Protein AF-A0A1N7I7G0-F1 (afdb_monomer)

Radius of gyration: 23.89 Å; Cα contacts (8 Å, |Δi|>4): 340; chains: 1; bounding box: 42×34×74 Å

Solvent-accessible surface area (backbone atoms only — not comparable to full-atom values): 9254 Å² total; per-residue (Å²): 105,81,66,51,77,75,40,92,81,65,80,76,82,63,62,47,70,47,81,45,76,48,76,50,75,48,81,49,75,50,77,46,73,60,95,89,39,66,39,42,37,43,38,42,36,42,31,52,31,44,26,44,41,34,40,42,45,54,76,93,37,34,38,39,32,44,35,43,32,45,31,45,29,43,38,38,37,42,41,43,57,81,83,68,81,81,49,70,52,75,46,78,29,61,31,46,36,38,36,35,34,41,35,38,37,39,47,55,92,43,45,36,38,38,40,38,37,39,38,37,39,38,38,34,57,48,91,85,92,43,74,50,76,49,76,48,77,50,77,48,77,51,77,50,73,52,78,80,76,57,69,71,60,51,56,52,50,56,54,50,52,72,73,50,90,78,132

Nearest PDB structures (foldseek):
  3qq2-assembly2_B  TM=4.234E-01  e=9.953E-02  Bordetella pertussis
  4ql0-assembly1_A  TM=5.092E-01  e=1.787E-01  Bordetella pertussis Tohama I
  1nqh-assembly1_A  TM=3.177E-01  e=7.008E-01  Escherichia coli
  2gsk-assembly1_A  TM=3.379E-01  e=4.059E+00  Escherichia coli

Mean predicted aligned error: 12.15 Å

Sequence (167 aa):
MAKSIYTQGEWQSKSSGSWVPFLDYDLTVLRNKVDDKKVKETQYKIGGNIGYFYNWVLGKNVNMSPYLALGLGGKFSTYRDAQEDNSRVNAQYLTLRMEGGLHVGYNTDRFLFGGKMNFSAYTYNQTKNQAVENNNMYGLLYIGYRFAPPRVVKNTYDKIQKKIPVL

Foldseek 3Di:
DVVCVVPVPDDDQDKDKDKDKDKDKDWDWDWDQDPNWTKIKIKIKIKIKIKMWIWDDDPDFKIKIKMKMKIKIKIWMWIAGDDDDRDTDIDIKIKIKIKIKMKIWGDDPFKIWIKIKMKMWMWIDDPDDDIDIDIDIDMDIDIDTDDDDPPVVVVVVVVVCVVDVDD

InterPro domains:
  IPR025535 Protein of unknown function DUF4421 [PF14391] (3-147)

Structure (mmCIF, N/CA/C/O backbone):
data_AF-A0A1N7I7G0-F1
#
_entry.id   AF-A0A1N7I7G0-F1
#
loop_
_atom_site.group_PDB
_atom_site.id
_atom_site.type_symbol
_atom_site.label_atom_id
_atom_site.label_alt_id
_atom_site.label_comp_id
_atom_site.label_asym_id
_atom_site.label_entity_id
_atom_site.label_seq_id
_atom_site.pdbx_PDB_ins_code
_atom_site.Cartn_x
_atom_site.Cartn_y
_atom_site.Cartn_z
_atom_site.occupancy
_atom_site.B_iso_or_equiv
_atom_site.auth_seq_id
_atom_site.auth_comp_id
_atom_site.auth_asym_id
_atom_site.auth_atom_id
_atom_site.pdbx_PDB_model_num
ATOM 1 N N . MET A 1 1 ? 2.234 7.396 14.687 1.00 44.97 1 MET A N 1
ATOM 2 C CA . MET A 1 1 ? 2.397 6.331 13.673 1.00 44.97 1 MET A CA 1
ATOM 3 C C . MET A 1 1 ? 3.737 5.593 13.761 1.00 44.97 1 MET A C 1
ATOM 5 O O . MET A 1 1 ? 3.699 4.376 13.815 1.00 44.97 1 MET A O 1
ATOM 9 N N . ALA A 1 2 ? 4.896 6.264 13.879 1.00 37.19 2 ALA A N 1
ATOM 10 C CA . ALA A 1 2 ? 6.220 5.602 13.888 1.00 37.19 2 ALA A CA 1
ATOM 11 C C . ALA A 1 2 ? 6.412 4.469 14.929 1.00 37.19 2 ALA A C 1
ATOM 13 O O . ALA A 1 2 ? 7.085 3.488 14.635 1.00 37.19 2 ALA A O 1
ATOM 14 N N . LYS A 1 3 ? 5.771 4.541 16.110 1.00 35.38 3 LYS A N 1
ATOM 15 C CA . LYS A 1 3 ? 5.768 3.432 17.089 1.00 35.38 3 LYS A CA 1
ATOM 16 C C . LYS A 1 3 ? 4.890 2.238 16.676 1.00 35.38 3 LYS A C 1
ATOM 18 O O . LYS A 1 3 ? 5.294 1.107 16.884 1.00 35.38 3 LYS A O 1
ATOM 23 N N . SER A 1 4 ? 3.743 2.469 16.030 1.00 38.66 4 SER A N 1
ATOM 24 C CA . SER A 1 4 ? 2.822 1.404 15.583 1.00 38.66 4 SER A CA 1
ATOM 25 C C . SER A 1 4 ? 3.388 0.571 14.425 1.00 38.66 4 SER A C 1
ATOM 27 O O . SER A 1 4 ? 3.000 -0.580 14.260 1.00 38.66 4 SER A O 1
ATOM 29 N N . ILE A 1 5 ? 4.339 1.120 13.661 1.00 40.62 5 ILE A N 1
ATOM 30 C CA . ILE A 1 5 ? 5.064 0.373 12.622 1.00 40.62 5 ILE A CA 1
ATOM 31 C C . ILE A 1 5 ? 6.020 -0.659 13.260 1.00 40.62 5 ILE A C 1
ATOM 33 O O . ILE A 1 5 ? 6.252 -1.716 12.682 1.00 40.62 5 ILE A O 1
ATOM 37 N N . TYR A 1 6 ? 6.523 -0.391 14.472 1.00 32.34 6 TYR A N 1
ATOM 38 C CA . TYR A 1 6 ? 7.414 -1.295 15.211 1.00 32.34 6 TYR A CA 1
ATOM 39 C C . TYR A 1 6 ? 6.670 -2.313 16.087 1.00 32.34 6 TYR A C 1
ATOM 41 O O . TYR A 1 6 ? 7.137 -3.439 16.242 1.00 32.34 6 TYR A O 1
ATOM 49 N N . THR A 1 7 ? 5.506 -1.958 16.634 1.00 39.66 7 THR A N 1
ATOM 50 C CA . THR A 1 7 ? 4.667 -2.860 17.435 1.00 39.66 7 THR A CA 1
ATOM 51 C C . THR A 1 7 ? 3.338 -3.129 16.732 1.00 39.66 7 THR A C 1
ATOM 53 O O . THR A 1 7 ? 2.383 -2.368 16.849 1.00 39.66 7 THR A O 1
ATOM 56 N N . GLN A 1 8 ? 3.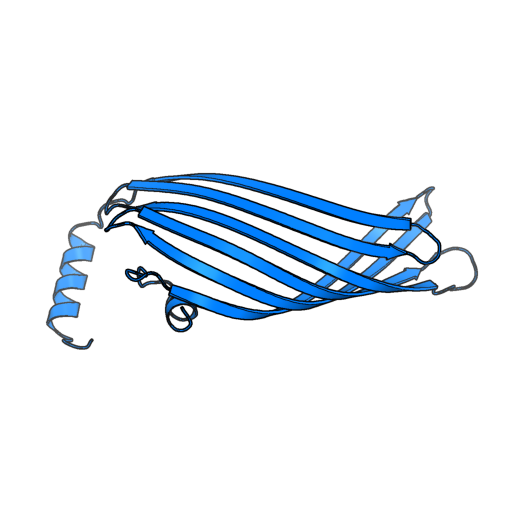242 -4.279 16.059 1.00 36.03 8 GLN A N 1
ATOM 57 C CA . GLN A 1 8 ? 2.027 -4.759 15.373 1.00 36.03 8 GLN A CA 1
ATOM 58 C C . GLN A 1 8 ? 0.852 -5.104 16.323 1.00 36.03 8 GLN A C 1
ATOM 60 O O . GLN A 1 8 ? -0.169 -5.623 15.879 1.00 36.03 8 GLN A O 1
ATOM 65 N N . GLY A 1 9 ? 0.993 -4.857 17.632 1.00 45.62 9 GLY A N 1
ATOM 66 C CA . GLY A 1 9 ? 0.052 -5.290 18.670 1.00 45.62 9 GLY A CA 1
ATOM 67 C C . GLY A 1 9 ? -0.840 -4.200 19.271 1.00 45.62 9 GLY A C 1
ATOM 68 O O . GLY A 1 9 ? -1.823 -4.541 19.921 1.00 45.62 9 GLY A O 1
ATOM 69 N N . GLU A 1 10 ? -0.544 -2.912 19.075 1.00 45.97 10 GLU A N 1
ATOM 70 C CA . GLU A 1 10 ? -1.302 -1.840 19.734 1.00 45.97 10 GLU A CA 1
ATOM 71 C C . GLU A 1 10 ? -2.306 -1.183 18.789 1.00 45.97 10 GLU A C 1
ATOM 73 O O . GLU A 1 10 ? -1.959 -0.636 17.741 1.00 45.97 10 GLU A O 1
ATOM 78 N N . TRP A 1 11 ? -3.581 -1.213 19.182 1.00 58.38 11 TRP A N 1
ATOM 79 C CA . TRP A 1 11 ? -4.626 -0.463 18.501 1.00 58.38 11 TRP A CA 1
ATOM 80 C C . TRP A 1 11 ? -4.354 1.031 18.612 1.00 58.38 11 TRP A C 1
ATOM 82 O O . TRP A 1 11 ? -4.298 1.604 19.700 1.00 58.38 11 TRP A O 1
ATOM 92 N N . GLN A 1 12 ? -4.231 1.683 17.461 1.00 58.72 12 GLN A N 1
ATOM 93 C CA . GLN A 1 12 ? -4.123 3.125 17.414 1.00 58.72 12 GLN A CA 1
ATOM 94 C C . GLN A 1 12 ? -5.475 3.740 17.812 1.00 58.72 12 GLN A C 1
ATOM 96 O O . GLN A 1 12 ? -6.431 3.666 17.050 1.00 58.72 12 GLN A O 1
ATOM 101 N N . SER A 1 13 ? -5.560 4.328 19.012 1.00 62.53 13 SER A N 1
ATOM 102 C CA . SER A 1 13 ? -6.793 4.956 19.531 1.00 62.53 13 SER A CA 1
ATOM 103 C C . SER A 1 13 ? -6.912 6.451 19.221 1.00 62.53 13 SER A C 1
ATOM 105 O O . SER A 1 13 ? -7.934 7.068 19.513 1.00 62.53 13 SER A O 1
ATOM 107 N N . LYS A 1 14 ? -5.868 7.049 18.633 1.00 71.75 14 LYS A N 1
ATOM 108 C CA . LYS A 1 14 ? -5.820 8.471 18.281 1.00 71.75 14 LYS A CA 1
ATOM 109 C C . LYS A 1 14 ? -5.624 8.661 16.789 1.00 71.75 14 LYS A C 1
ATOM 111 O O . LYS A 1 14 ? -4.740 8.041 16.191 1.00 71.75 14 LYS A O 1
ATOM 116 N N . SER A 1 15 ? -6.397 9.583 16.225 1.00 79.94 15 SER A N 1
ATOM 117 C CA . SER A 1 15 ? -6.207 10.008 14.847 1.00 79.94 15 SER A CA 1
ATOM 118 C C . SER A 1 15 ? -4.827 10.638 14.677 1.00 79.94 15 SER A C 1
ATOM 120 O O . SER A 1 15 ? -4.443 11.517 15.451 1.00 79.94 15 SER A O 1
ATOM 122 N N . SER A 1 16 ? -4.054 10.179 13.696 1.00 84.75 16 SER A N 1
ATOM 123 C CA . SER A 1 16 ? -2.747 10.767 13.398 1.00 84.75 16 SER A CA 1
ATOM 124 C C . SER A 1 16 ? -2.401 10.618 11.929 1.00 84.75 16 SER A C 1
ATOM 126 O O . SER A 1 16 ? -2.544 9.526 11.378 1.00 84.75 16 SER A O 1
ATOM 128 N N . GLY A 1 17 ? -1.848 11.681 11.353 1.00 86.94 17 GLY A N 1
ATOM 129 C CA . GLY A 1 17 ? -1.217 11.656 10.042 1.00 86.94 17 GLY A CA 1
ATOM 130 C C . GLY A 1 17 ? 0.297 11.525 10.126 1.00 86.94 17 GLY A C 1
ATOM 131 O O . GLY A 1 17 ? 0.909 11.903 11.129 1.00 86.94 17 GLY A O 1
ATOM 132 N N . SER A 1 18 ? 0.928 10.995 9.086 1.00 88.56 18 SER A N 1
ATOM 133 C CA . SER A 1 18 ? 2.385 10.998 8.948 1.00 88.56 18 SER A CA 1
ATOM 134 C C . SER A 1 18 ? 2.792 11.064 7.483 1.00 88.56 18 SER A C 1
ATOM 136 O O . SER A 1 18 ? 2.225 10.373 6.639 1.00 88.56 18 SER A O 1
ATOM 138 N N . TRP A 1 19 ? 3.801 11.889 7.208 1.00 91.94 19 TRP A N 1
ATOM 139 C CA . TRP A 1 19 ? 4.546 11.849 5.957 1.00 91.94 19 TRP A CA 1
ATOM 140 C C . TRP A 1 19 ? 5.598 10.753 6.059 1.00 91.94 19 TRP A C 1
ATOM 142 O O . TRP A 1 19 ? 6.392 10.738 7.000 1.00 91.94 19 TRP A O 1
ATOM 152 N N . VAL A 1 20 ? 5.577 9.827 5.112 1.00 92.88 20 VAL A N 1
ATOM 153 C CA . VAL A 1 20 ? 6.459 8.666 5.082 1.00 92.88 20 VAL A CA 1
ATOM 154 C C . VAL A 1 20 ? 7.196 8.675 3.745 1.00 92.88 20 VAL A C 1
ATOM 156 O O . VAL A 1 20 ? 6.564 8.447 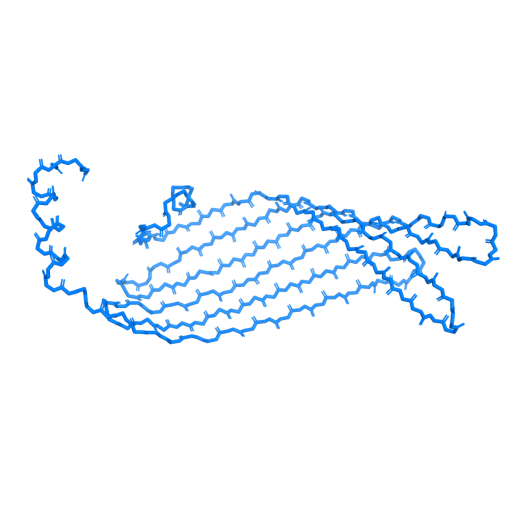2.711 1.00 92.88 20 VAL A O 1
ATOM 159 N N . PRO A 1 21 ? 8.507 8.966 3.730 1.00 93.00 21 PRO A N 1
ATOM 160 C CA . PRO A 1 21 ? 9.338 8.702 2.568 1.00 93.00 21 PRO A CA 1
ATOM 161 C C . PRO A 1 21 ? 9.653 7.203 2.492 1.00 93.00 21 PRO A C 1
ATOM 163 O O . PRO A 1 21 ? 9.925 6.567 3.512 1.00 93.00 21 PRO A O 1
ATOM 166 N N . PHE A 1 22 ? 9.634 6.633 1.292 1.00 91.19 22 PHE A N 1
ATOM 167 C CA . PHE A 1 22 ? 9.975 5.229 1.069 1.00 91.19 22 PHE A CA 1
ATOM 168 C C . PHE A 1 22 ? 10.611 5.015 -0.306 1.00 91.19 22 PHE A C 1
ATOM 170 O O . PHE A 1 22 ? 10.319 5.726 -1.267 1.00 91.19 22 PHE A O 1
ATOM 177 N N . LEU A 1 23 ? 11.499 4.025 -0.395 1.00 91.62 23 LEU A N 1
ATOM 178 C CA . LEU A 1 23 ? 12.140 3.612 -1.641 1.00 91.62 23 LEU A CA 1
ATOM 179 C C . LEU A 1 23 ? 11.523 2.302 -2.121 1.00 91.62 23 LEU A C 1
ATOM 181 O O . LEU A 1 23 ? 11.337 1.381 -1.326 1.00 91.62 23 LEU A O 1
ATOM 185 N N . ASP A 1 24 ? 11.247 2.214 -3.416 1.00 87.25 24 ASP A N 1
ATOM 186 C CA . ASP A 1 24 ? 10.820 0.980 -4.068 1.00 87.25 24 ASP A CA 1
ATOM 187 C C . ASP A 1 24 ? 11.880 0.501 -5.062 1.00 87.25 24 ASP A C 1
ATOM 189 O O . ASP A 1 24 ? 12.530 1.304 -5.739 1.00 87.25 24 ASP A O 1
ATOM 193 N N . TYR A 1 25 ? 12.046 -0.817 -5.150 1.00 88.50 25 TYR A N 1
ATOM 194 C CA . TYR A 1 25 ? 12.838 -1.462 -6.187 1.00 88.50 25 TYR A CA 1
ATOM 195 C C . TYR A 1 25 ? 12.096 -2.698 -6.696 1.00 88.50 25 TYR A C 1
ATOM 197 O O . TYR A 1 25 ? 11.495 -3.436 -5.916 1.00 88.50 25 TYR A O 1
ATOM 205 N N . ASP A 1 26 ? 12.138 -2.923 -8.005 1.00 87.81 26 ASP A N 1
ATOM 206 C CA . ASP A 1 26 ? 11.504 -4.070 -8.654 1.00 87.81 26 ASP A CA 1
ATOM 207 C C . ASP A 1 26 ? 12.440 -4.633 -9.724 1.00 87.81 26 ASP A C 1
ATOM 209 O O . ASP A 1 26 ? 12.953 -3.900 -10.575 1.00 87.81 26 ASP A O 1
ATOM 213 N N . LEU A 1 27 ? 12.66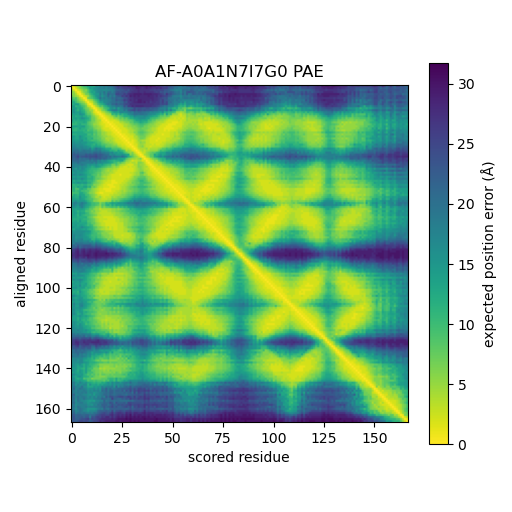8 -5.946 -9.669 1.00 88.94 27 LEU A N 1
ATOM 214 C CA . LEU A 1 27 ? 13.430 -6.686 -10.668 1.00 88.94 27 LEU A CA 1
ATOM 215 C C . LEU A 1 27 ? 12.502 -7.699 -11.330 1.00 88.94 27 LEU A C 1
ATOM 217 O O . LEU A 1 27 ? 12.188 -8.740 -10.755 1.00 88.94 27 LEU A O 1
ATOM 221 N N . THR A 1 28 ? 12.121 -7.417 -12.570 1.00 87.69 28 THR A N 1
ATOM 222 C CA . THR A 1 28 ? 11.279 -8.305 -13.369 1.00 87.69 28 THR A CA 1
ATOM 223 C C . THR A 1 28 ? 12.121 -8.953 -14.468 1.00 87.69 28 THR A C 1
ATOM 225 O O . THR A 1 28 ? 12.755 -8.269 -15.270 1.00 87.69 28 THR A O 1
ATOM 228 N N . VAL A 1 29 ? 12.122 -10.286 -14.534 1.00 86.44 29 VAL A N 1
ATOM 229 C CA . VAL A 1 29 ? 12.780 -11.045 -15.608 1.00 86.44 29 VAL A CA 1
ATOM 230 C C . VAL A 1 29 ? 11.713 -11.760 -16.422 1.00 86.44 29 VAL A C 1
ATOM 232 O O . VAL A 1 29 ? 11.123 -12.731 -15.950 1.00 86.44 29 VAL A O 1
ATOM 235 N N . LEU A 1 30 ? 11.498 -11.313 -17.656 1.00 83.94 30 LEU A N 1
ATOM 236 C CA . LEU A 1 30 ? 10.598 -11.970 -18.595 1.00 83.94 30 LEU A CA 1
ATOM 237 C C . LEU A 1 30 ? 11.395 -12.914 -19.493 1.00 83.94 30 LEU A C 1
ATOM 239 O O . LEU A 1 30 ? 12.444 -12.569 -20.043 1.00 83.94 30 LEU A O 1
ATOM 243 N N . ARG A 1 31 ? 10.891 -14.138 -19.635 1.00 82.94 31 ARG A N 1
ATOM 244 C CA . ARG A 1 31 ? 11.411 -15.133 -20.572 1.00 82.94 31 ARG A CA 1
ATOM 245 C C . ARG A 1 31 ? 10.253 -15.570 -21.440 1.00 82.94 31 ARG A C 1
ATOM 247 O O . ARG A 1 31 ? 9.289 -16.116 -20.912 1.00 82.94 31 ARG A O 1
ATOM 254 N N . ASN A 1 32 ? 10.351 -15.326 -22.738 1.00 77.88 32 ASN A N 1
ATOM 255 C CA . ASN A 1 32 ? 9.300 -15.685 -23.673 1.00 77.88 32 ASN A CA 1
ATOM 256 C C . ASN A 1 32 ? 9.859 -16.495 -24.845 1.00 77.88 32 ASN A C 1
ATOM 258 O O . ASN A 1 32 ? 11.060 -16.449 -25.134 1.00 77.88 32 ASN A O 1
ATOM 262 N N . LYS A 1 33 ? 8.980 -17.256 -25.494 1.00 76.31 33 LYS A N 1
ATOM 263 C CA . LYS A 1 33 ? 9.242 -17.881 -26.786 1.00 76.31 33 LYS A CA 1
ATOM 264 C C . LYS A 1 33 ? 8.287 -17.271 -27.800 1.00 76.31 33 LYS A C 1
ATOM 266 O O . LYS A 1 33 ? 7.088 -17.504 -27.709 1.00 76.31 33 LYS A O 1
ATOM 271 N N . VAL A 1 34 ? 8.817 -16.487 -28.729 1.00 73.62 34 VAL A N 1
ATOM 272 C CA . VAL A 1 34 ? 8.049 -15.928 -29.849 1.00 73.62 34 VAL A CA 1
ATOM 273 C C . VAL A 1 34 ? 8.636 -16.538 -31.113 1.00 73.62 34 VAL A C 1
ATOM 275 O O . VAL A 1 34 ? 9.848 -16.468 -31.298 1.00 73.62 34 VAL A O 1
ATOM 278 N N . ASP A 1 35 ? 7.813 -17.213 -31.915 1.00 73.00 35 ASP A N 1
ATOM 279 C CA . ASP A 1 35 ? 8.233 -17.908 -33.144 1.00 73.00 35 ASP A CA 1
ATOM 280 C C . ASP A 1 35 ? 9.448 -18.840 -32.954 1.00 73.00 35 ASP A C 1
ATOM 282 O O . ASP A 1 35 ? 10.417 -18.805 -33.707 1.00 73.00 35 ASP A O 1
ATOM 286 N N . ASP A 1 36 ? 9.414 -19.650 -31.888 1.00 69.44 36 ASP A N 1
ATOM 287 C CA . ASP A 1 36 ? 10.470 -20.592 -31.462 1.00 69.44 36 ASP A CA 1
ATOM 288 C C . ASP A 1 36 ? 11.815 -19.949 -31.047 1.00 69.44 36 ASP A C 1
ATOM 290 O O . ASP A 1 36 ? 12.781 -20.629 -30.682 1.00 69.44 36 ASP A O 1
ATOM 294 N N . LYS A 1 37 ? 11.864 -18.612 -30.983 1.00 67.62 37 LYS A N 1
ATOM 295 C CA . LYS A 1 37 ? 13.025 -17.839 -30.523 1.00 67.62 37 LYS A CA 1
ATOM 296 C C . LYS A 1 37 ? 12.921 -17.526 -29.037 1.00 67.62 37 LYS A C 1
ATOM 298 O O . LYS A 1 37 ? 11.905 -17.030 -28.551 1.00 67.62 37 LYS A O 1
ATOM 303 N N . LYS A 1 38 ? 13.995 -17.798 -28.289 1.00 72.81 38 LYS A N 1
ATOM 304 C CA . LYS A 1 38 ? 14.085 -17.468 -26.858 1.00 72.81 38 LYS A CA 1
ATOM 305 C C . LYS A 1 38 ? 14.407 -15.986 -26.688 1.00 72.81 38 LYS A C 1
ATOM 307 O O . LYS A 1 38 ? 15.551 -15.586 -26.877 1.00 72.81 38 LYS A O 1
ATOM 312 N N . VAL A 1 39 ? 13.427 -15.208 -26.244 1.00 75.25 39 VAL A N 1
ATOM 313 C CA . VAL A 1 39 ? 13.605 -13.797 -25.886 1.00 75.25 39 VAL A CA 1
ATOM 314 C C . VAL A 1 39 ? 13.734 -13.680 -24.369 1.00 75.25 39 VAL A C 1
ATOM 316 O O . VAL A 1 39 ? 12.931 -14.243 -23.615 1.00 75.25 39 VAL A O 1
ATOM 319 N N . LYS A 1 40 ? 14.757 -12.955 -23.905 1.00 79.44 40 LYS A N 1
ATOM 320 C CA . LYS A 1 40 ? 14.939 -12.625 -22.487 1.00 79.44 40 LYS A CA 1
ATOM 321 C C . LYS A 1 40 ? 14.976 -11.114 -22.309 1.00 79.44 40 LYS A C 1
ATOM 323 O O . LYS A 1 40 ? 15.866 -10.450 -22.836 1.00 79.44 40 LYS A O 1
ATOM 328 N N . GLU A 1 41 ? 14.061 -10.608 -21.495 1.00 80.44 41 GLU A N 1
ATOM 329 C CA . GLU A 1 41 ? 14.023 -9.210 -21.079 1.00 80.44 41 GLU A CA 1
ATOM 330 C C . GLU A 1 41 ? 14.262 -9.120 -19.570 1.00 80.44 41 GLU A C 1
ATOM 332 O O . GLU A 1 41 ? 13.643 -9.836 -18.778 1.00 80.44 41 GLU A O 1
ATOM 337 N N . THR A 1 42 ? 15.170 -8.236 -19.170 1.00 84.38 42 THR A N 1
ATOM 338 C CA . THR A 1 42 ? 15.378 -7.892 -17.762 1.00 84.38 42 THR A CA 1
ATOM 339 C C . THR A 1 42 ? 14.985 -6.437 -17.566 1.00 84.38 42 THR A C 1
ATOM 341 O O . THR A 1 42 ? 15.595 -5.551 -18.161 1.00 84.38 42 THR A O 1
ATOM 344 N N . GLN A 1 43 ? 14.003 -6.196 -16.705 1.00 85.62 43 GLN A N 1
ATOM 345 C CA . GLN A 1 43 ? 13.570 -4.866 -16.301 1.00 85.62 43 GLN A CA 1
ATOM 346 C C . GLN A 1 43 ? 13.976 -4.613 -14.848 1.00 85.62 43 GLN A C 1
ATOM 348 O O . GLN A 1 43 ? 13.693 -5.420 -13.964 1.00 85.62 43 GLN A O 1
ATOM 353 N N . TYR A 1 44 ? 14.604 -3.471 -14.607 1.00 86.56 44 TYR A N 1
ATOM 354 C CA . TYR A 1 44 ? 14.948 -2.961 -13.289 1.00 86.56 44 TYR A CA 1
ATOM 355 C C . TYR A 1 44 ? 14.250 -1.622 -13.074 1.00 86.56 44 TYR A C 1
ATOM 357 O O . TYR A 1 44 ? 14.364 -0.718 -13.905 1.00 86.56 44 TYR A O 1
ATOM 365 N N . LYS A 1 45 ? 13.516 -1.482 -11.975 1.00 88.12 45 LYS A N 1
ATOM 366 C CA . LYS A 1 45 ? 12.862 -0.231 -11.586 1.00 88.12 45 LYS A CA 1
ATOM 367 C C . LYS A 1 45 ? 13.350 0.169 -10.209 1.00 88.12 45 LYS A C 1
ATOM 369 O O . LYS A 1 45 ? 13.465 -0.674 -9.325 1.00 88.12 45 LYS A O 1
ATOM 374 N N . ILE A 1 46 ? 13.590 1.458 -10.033 1.00 90.62 46 ILE A N 1
ATOM 375 C CA . ILE A 1 46 ? 13.889 2.061 -8.737 1.00 90.62 46 ILE A CA 1
ATOM 376 C C . ILE A 1 46 ? 13.137 3.381 -8.629 1.00 90.62 46 ILE A C 1
ATOM 378 O O . ILE A 1 46 ? 13.038 4.119 -9.611 1.00 90.62 46 ILE A O 1
ATOM 382 N N . GLY A 1 47 ? 12.562 3.669 -7.470 1.00 90.75 47 GLY A N 1
ATOM 383 C CA . GLY A 1 47 ? 11.788 4.885 -7.247 1.00 90.75 47 GLY A CA 1
ATOM 384 C C . GLY A 1 47 ? 11.915 5.400 -5.826 1.00 90.75 47 GLY A C 1
ATOM 385 O O . GLY A 1 47 ? 11.983 4.627 -4.871 1.00 90.75 47 GLY A O 1
ATOM 386 N N . GLY A 1 48 ? 11.969 6.723 -5.706 1.00 94.25 48 GLY A N 1
ATOM 387 C CA . GLY A 1 48 ? 11.778 7.425 -4.450 1.00 94.25 48 GLY A CA 1
ATOM 388 C C . GLY A 1 48 ? 10.352 7.934 -4.367 1.00 94.25 48 GLY A C 1
ATOM 389 O O . GLY A 1 48 ? 9.856 8.566 -5.301 1.00 94.25 48 GLY A O 1
ATOM 390 N N . ASN A 1 49 ? 9.700 7.661 -3.245 1.00 93.75 49 ASN A N 1
ATOM 391 C CA . ASN A 1 49 ? 8.311 8.009 -3.021 1.00 93.75 49 ASN A CA 1
ATOM 392 C C . ASN A 1 49 ? 8.161 8.750 -1.703 1.00 93.75 49 ASN A C 1
ATOM 394 O O . ASN A 1 49 ? 8.921 8.551 -0.751 1.00 93.75 49 ASN A O 1
ATOM 398 N N . ILE A 1 50 ? 7.129 9.575 -1.643 1.00 95.19 50 ILE A N 1
ATOM 399 C CA . ILE A 1 50 ? 6.667 10.196 -0.416 1.00 95.19 50 ILE A CA 1
ATOM 400 C C . ILE A 1 50 ? 5.152 10.075 -0.360 1.00 95.19 50 ILE A C 1
ATOM 402 O O . ILE A 1 50 ? 4.451 10.378 -1.325 1.00 95.19 50 ILE A O 1
ATOM 406 N N . GLY A 1 51 ? 4.647 9.601 0.773 1.00 94.44 51 GLY A N 1
ATOM 407 C CA . GLY A 1 51 ? 3.218 9.454 0.995 1.00 94.44 51 GLY A CA 1
ATOM 408 C C . GLY A 1 51 ? 2.764 10.096 2.286 1.00 94.44 51 GLY A C 1
ATOM 409 O O . GLY A 1 51 ? 3.502 10.133 3.268 1.00 94.44 51 GLY A O 1
ATOM 410 N N . TYR A 1 52 ? 1.533 10.587 2.279 1.00 93.31 52 TYR A N 1
ATOM 411 C CA . TYR A 1 52 ? 0.825 10.994 3.475 1.00 93.31 52 TYR A CA 1
ATOM 412 C C . TYR A 1 52 ? -0.201 9.926 3.837 1.00 93.31 52 TYR A C 1
ATOM 414 O O . TYR A 1 52 ? -1.087 9.599 3.047 1.00 93.31 52 TYR A O 1
ATOM 422 N N . PHE A 1 53 ? -0.080 9.399 5.050 1.00 92.69 53 PHE A N 1
ATOM 423 C CA . PHE A 1 53 ? -0.967 8.383 5.598 1.00 92.69 53 PHE A CA 1
ATOM 424 C C . PHE A 1 53 ? -1.698 8.995 6.776 1.00 92.69 53 PHE A C 1
ATOM 426 O O . PHE A 1 53 ? -1.056 9.435 7.731 1.00 92.69 53 PHE A O 1
ATOM 433 N N . TYR A 1 54 ? -3.024 9.022 6.724 1.00 89.94 54 TYR A N 1
ATOM 434 C CA . TYR A 1 54 ? -3.841 9.484 7.835 1.00 89.94 54 TYR A CA 1
ATOM 435 C C . TYR A 1 54 ? -4.640 8.317 8.377 1.00 89.94 54 TYR A C 1
ATOM 437 O O . TYR A 1 54 ? -5.289 7.621 7.614 1.00 89.94 54 TYR A O 1
ATOM 445 N N . ASN A 1 55 ? -4.610 8.105 9.688 1.00 89.94 55 ASN A N 1
ATOM 446 C CA . ASN A 1 55 ? -5.537 7.199 10.352 1.00 89.94 55 ASN A CA 1
ATOM 447 C C . ASN A 1 55 ? -6.519 8.046 11.153 1.00 89.94 55 ASN A C 1
ATOM 449 O O . ASN A 1 55 ? -6.103 8.792 12.039 1.00 89.94 55 ASN A O 1
ATOM 453 N N . TRP A 1 56 ? -7.798 7.949 10.820 1.00 86.81 56 TRP A N 1
ATOM 454 C CA . TRP A 1 56 ? -8.907 8.566 11.523 1.00 86.81 56 TRP A CA 1
ATOM 455 C C . TRP A 1 56 ? -9.630 7.501 12.339 1.00 86.81 56 TRP A C 1
ATOM 457 O O . TRP A 1 56 ? -10.245 6.584 11.799 1.00 86.81 56 TRP A O 1
ATOM 467 N N . VAL A 1 57 ? -9.590 7.644 13.659 1.00 86.31 57 VAL A N 1
ATOM 468 C CA . VAL A 1 57 ? -10.331 6.783 14.581 1.00 86.31 57 VAL A CA 1
ATOM 469 C C . VAL A 1 57 ? -11.649 7.478 14.931 1.00 86.31 57 VAL A C 1
ATOM 471 O O . VAL A 1 57 ? -11.654 8.537 15.559 1.00 86.31 57 VAL A O 1
ATOM 474 N N . LEU A 1 58 ? -12.769 6.915 14.476 1.00 82.19 58 LEU A N 1
ATOM 475 C CA . LEU A 1 58 ? -14.124 7.421 14.709 1.00 82.19 58 LEU A CA 1
ATOM 476 C C . LEU A 1 58 ? -14.760 6.616 15.853 1.00 82.19 58 LEU A C 1
ATOM 478 O O . LEU A 1 58 ? -15.259 5.503 15.682 1.00 82.19 58 LEU A O 1
ATOM 482 N N . GLY A 1 59 ? -14.722 7.182 17.058 1.00 80.44 59 GLY A N 1
ATOM 483 C CA . GLY A 1 59 ? -15.188 6.495 18.264 1.00 80.44 59 GLY A CA 1
ATOM 484 C C . GLY A 1 59 ? -14.271 5.333 18.665 1.00 80.44 59 GLY A C 1
ATOM 485 O O . GLY A 1 59 ? -13.066 5.388 18.461 1.00 80.44 59 GLY A O 1
ATOM 486 N N . LYS A 1 60 ? -14.830 4.284 19.281 1.00 77.12 60 LYS A N 1
ATOM 487 C CA . LYS A 1 60 ? -14.047 3.135 19.782 1.00 77.12 60 LYS A CA 1
ATOM 488 C C . LYS A 1 60 ? -13.891 1.998 18.767 1.00 77.12 60 LYS A C 1
ATOM 490 O O . LYS A 1 60 ? -12.998 1.173 18.918 1.00 77.12 60 LYS A O 1
ATOM 495 N N . ASN A 1 61 ? -14.758 1.956 17.754 1.00 83.88 61 ASN A N 1
ATOM 496 C CA . ASN A 1 61 ? -14.948 0.760 16.937 1.00 83.88 61 ASN A CA 1
ATOM 497 C C . ASN A 1 61 ? -14.724 1.013 15.443 1.00 83.88 61 ASN A C 1
ATOM 499 O O . ASN A 1 61 ? -14.550 0.047 14.717 1.00 83.88 61 ASN A O 1
ATOM 503 N N . VAL A 1 62 ? -14.732 2.260 14.958 1.00 86.81 62 VAL A N 1
ATOM 504 C CA . VAL A 1 62 ? -14.550 2.567 13.528 1.00 86.81 62 VAL A CA 1
ATOM 505 C C . VAL A 1 62 ? -13.176 3.192 13.305 1.00 86.81 62 VAL A C 1
ATOM 507 O O . VAL A 1 62 ? -12.767 4.095 14.033 1.00 86.81 62 VAL A O 1
ATOM 510 N N . ASN A 1 63 ? -12.479 2.747 12.266 1.00 89.00 63 ASN A N 1
ATOM 511 C CA . ASN A 1 63 ? -11.294 3.400 11.736 1.00 89.0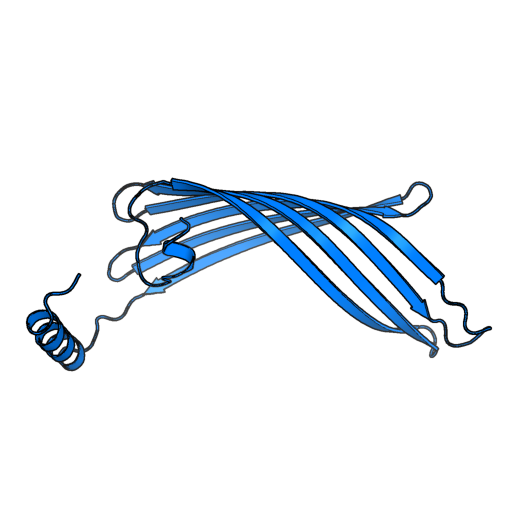0 63 ASN A CA 1
ATOM 512 C C . ASN A 1 63 ? -11.444 3.653 10.234 1.00 89.00 63 ASN A C 1
ATOM 514 O O . ASN A 1 63 ? -12.099 2.904 9.510 1.00 89.00 63 ASN A O 1
ATOM 518 N N . MET A 1 64 ? -10.839 4.741 9.783 1.00 90.38 64 MET A N 1
ATOM 519 C CA . MET A 1 64 ? -10.783 5.151 8.392 1.00 90.38 64 MET A CA 1
ATOM 520 C C . MET A 1 64 ? -9.374 5.657 8.117 1.00 90.38 64 MET A C 1
ATOM 522 O O . MET A 1 64 ? -8.930 6.621 8.726 1.00 90.38 64 MET A O 1
ATOM 526 N N . SER A 1 65 ? -8.663 5.009 7.208 1.00 91.19 65 SER A N 1
ATOM 527 C CA . SER A 1 65 ? -7.271 5.302 6.903 1.00 91.19 65 SER A CA 1
ATOM 528 C C . SER A 1 65 ? -7.096 5.603 5.416 1.00 91.19 65 SER A C 1
ATOM 530 O O . SER A 1 65 ? -6.821 4.680 4.643 1.00 91.19 65 SER A O 1
ATOM 532 N N . PRO A 1 66 ? -7.326 6.854 4.975 1.00 93.62 66 PRO A N 1
ATOM 533 C CA . PRO A 1 66 ? -6.943 7.280 3.641 1.00 93.62 66 PRO A CA 1
ATOM 534 C C . PRO A 1 66 ? -5.429 7.492 3.554 1.00 93.62 66 PRO A C 1
ATOM 536 O O . PRO A 1 66 ? -4.782 7.949 4.504 1.00 93.62 66 PRO A O 1
ATOM 539 N N . TYR A 1 67 ? -4.869 7.215 2.385 1.00 93.62 67 TYR A N 1
ATOM 540 C CA . TYR A 1 67 ? -3.495 7.565 2.067 1.00 93.62 67 TYR A CA 1
ATOM 541 C C . TYR A 1 67 ? -3.343 7.979 0.609 1.00 93.62 67 TYR A C 1
ATOM 543 O O . TYR A 1 67 ? -4.115 7.567 -0.259 1.00 93.62 67 TYR A O 1
ATOM 551 N N . LEU A 1 68 ? -2.329 8.800 0.361 1.00 94.94 68 LEU A N 1
ATOM 552 C CA . LEU A 1 68 ? -1.914 9.208 -0.973 1.00 94.94 68 LEU A CA 1
ATOM 553 C C . LEU A 1 68 ? -0.391 9.304 -0.999 1.00 94.94 68 LEU A C 1
ATOM 555 O O . LEU A 1 68 ? 0.214 9.871 -0.090 1.00 94.94 68 LEU A O 1
ATOM 559 N N . ALA A 1 69 ? 0.221 8.764 -2.038 1.00 94.44 69 ALA A N 1
ATOM 560 C CA . ALA A 1 69 ? 1.649 8.759 -2.265 1.00 94.44 69 ALA A CA 1
ATOM 561 C C . ALA A 1 69 ? 1.976 9.132 -3.706 1.00 94.44 69 ALA A C 1
ATOM 563 O O . ALA A 1 69 ? 1.271 8.772 -4.649 1.00 94.44 69 ALA A O 1
ATOM 564 N N . LEU A 1 70 ? 3.076 9.860 -3.857 1.00 93.56 70 LEU A N 1
ATOM 565 C CA . LEU A 1 70 ? 3.641 10.243 -5.140 1.00 93.56 70 LEU A CA 1
ATOM 566 C C . LEU A 1 70 ? 5.080 9.751 -5.213 1.00 93.56 70 LEU A C 1
ATOM 568 O O . LEU A 1 70 ? 5.813 9.774 -4.222 1.00 93.56 70 LEU A O 1
ATOM 572 N N . GLY A 1 71 ? 5.470 9.311 -6.401 1.00 91.75 71 GLY A N 1
ATOM 573 C CA . GLY A 1 71 ? 6.744 8.666 -6.650 1.00 91.75 71 GLY A CA 1
ATOM 574 C C . GLY A 1 71 ? 7.383 9.111 -7.946 1.00 91.75 71 GLY A C 1
ATOM 575 O O . GLY A 1 71 ? 6.714 9.262 -8.968 1.00 91.75 71 GLY A O 1
ATOM 576 N N . LEU A 1 72 ? 8.700 9.266 -7.913 1.00 91.69 72 LEU A N 1
ATOM 577 C CA . LEU A 1 72 ? 9.532 9.495 -9.087 1.00 91.69 72 LEU A CA 1
ATOM 578 C C . LEU A 1 72 ? 10.616 8.426 -9.132 1.00 91.69 72 LEU A C 1
ATOM 580 O O . LEU A 1 72 ? 11.220 8.082 -8.117 1.00 91.69 72 LEU A O 1
ATOM 584 N N . GLY A 1 73 ? 10.866 7.876 -10.314 1.00 89.56 73 GLY A N 1
ATOM 585 C CA . GLY A 1 73 ? 11.799 6.768 -10.458 1.00 89.56 73 GLY A CA 1
ATOM 586 C C . GLY A 1 73 ? 12.334 6.586 -11.864 1.00 89.56 73 GLY A C 1
ATOM 587 O O . GLY A 1 73 ? 11.944 7.289 -12.793 1.00 89.56 73 GLY A O 1
ATOM 588 N N . GLY A 1 74 ? 13.234 5.622 -12.007 1.00 87.00 74 GLY A N 1
ATOM 589 C CA . GLY A 1 74 ? 13.788 5.193 -13.282 1.00 87.00 74 GLY A CA 1
ATOM 590 C C . GLY A 1 74 ? 13.421 3.744 -13.571 1.00 87.00 74 GLY A C 1
ATOM 591 O O . GLY A 1 74 ? 13.507 2.888 -12.687 1.00 87.00 74 GLY A O 1
ATOM 592 N N . LYS A 1 75 ? 13.049 3.463 -14.819 1.00 85.44 75 LYS A N 1
ATOM 593 C CA . LYS A 1 75 ? 12.921 2.111 -15.369 1.00 85.44 75 LYS A CA 1
ATOM 594 C C . LYS A 1 75 ? 14.038 1.885 -16.378 1.00 85.44 75 LYS A C 1
ATOM 596 O O . LYS A 1 75 ? 14.149 2.617 -17.355 1.00 85.44 75 LYS A O 1
ATOM 601 N N . PHE A 1 76 ? 14.814 0.838 -16.161 1.00 85.06 76 PHE A N 1
ATOM 602 C CA . PHE A 1 76 ? 15.891 0.380 -17.025 1.00 85.06 76 PHE A CA 1
ATOM 603 C C . PHE A 1 76 ? 15.476 -0.977 -17.595 1.00 85.06 76 PHE A C 1
ATOM 605 O O . PHE A 1 76 ? 15.165 -1.888 -16.831 1.00 85.06 76 PHE A O 1
ATOM 612 N N . SER A 1 77 ? 15.424 -1.121 -18.916 1.00 81.69 77 SER A N 1
ATOM 613 C CA . SER A 1 77 ? 15.168 -2.410 -19.567 1.00 81.69 77 SER A CA 1
ATOM 614 C C . SER A 1 77 ? 16.344 -2.788 -20.454 1.00 81.69 77 SER A C 1
ATOM 616 O O . SER A 1 77 ? 16.853 -1.955 -21.206 1.00 81.69 77 SER A O 1
ATOM 618 N N . THR A 1 78 ? 16.773 -4.042 -20.355 1.00 79.19 78 THR A N 1
ATOM 619 C CA . THR A 1 78 ? 17.775 -4.637 -21.235 1.00 79.19 78 THR A CA 1
ATOM 620 C C . THR A 1 78 ? 17.137 -5.783 -22.004 1.00 79.19 78 THR A C 1
ATOM 622 O O . THR A 1 78 ? 16.702 -6.777 -21.410 1.00 79.19 78 THR A O 1
ATOM 625 N N . TYR A 1 79 ? 17.159 -5.664 -23.328 1.00 70.50 79 TYR A N 1
ATOM 626 C CA . TYR A 1 79 ? 16.723 -6.702 -24.255 1.00 70.50 79 TYR A CA 1
ATOM 627 C C . TYR A 1 79 ? 17.934 -7.492 -24.763 1.00 70.50 79 TYR A C 1
ATOM 629 O O . TYR A 1 79 ? 18.988 -6.915 -25.049 1.00 70.50 79 TYR A O 1
ATOM 637 N N . ARG A 1 80 ? 17.800 -8.821 -24.844 1.00 64.38 80 ARG A N 1
ATOM 638 C CA . ARG A 1 80 ? 18.766 -9.705 -25.512 1.00 64.38 80 ARG A CA 1
ATOM 639 C C . ARG A 1 80 ? 18.030 -10.559 -26.534 1.00 64.38 80 ARG A C 1
ATOM 641 O O . ARG A 1 80 ? 17.247 -11.425 -26.137 1.00 64.38 80 ARG A O 1
ATOM 648 N N . ASP A 1 81 ? 18.300 -10.311 -27.810 1.00 56.34 81 ASP A N 1
ATOM 649 C CA . ASP A 1 81 ? 17.847 -11.162 -28.906 1.00 56.34 81 ASP A CA 1
ATOM 650 C C . ASP A 1 81 ? 18.877 -12.272 -29.177 1.00 56.34 81 ASP A C 1
ATOM 652 O O . ASP A 1 81 ? 20.079 -12.085 -28.971 1.00 56.34 81 ASP A O 1
ATOM 656 N N . ALA A 1 82 ? 18.408 -13.457 -29.559 1.00 55.47 82 ALA A N 1
ATOM 657 C CA . ALA A 1 82 ? 19.221 -14.673 -29.612 1.00 55.47 82 ALA A CA 1
ATOM 658 C C . ALA A 1 82 ? 19.788 -14.991 -31.006 1.00 55.47 82 ALA A C 1
ATOM 660 O O . ALA A 1 82 ? 20.483 -15.998 -31.131 1.00 55.47 82 ALA A O 1
ATOM 661 N N . GLN A 1 83 ? 19.497 -14.189 -32.041 1.00 53.12 83 GLN A N 1
ATOM 662 C CA . GLN A 1 83 ? 19.773 -14.594 -33.427 1.00 53.12 83 GLN A CA 1
ATOM 663 C C . GLN A 1 83 ? 20.731 -13.701 -34.231 1.00 53.12 83 GLN A C 1
ATOM 665 O O . GLN A 1 83 ? 21.416 -14.239 -35.092 1.00 53.12 83 GLN A O 1
ATOM 670 N N . GLU A 1 84 ? 20.884 -12.407 -33.942 1.00 47.22 84 GLU A N 1
ATOM 671 C CA . GLU A 1 84 ? 21.831 -11.554 -34.678 1.00 47.22 84 GLU A CA 1
ATOM 672 C C . GLU A 1 84 ? 22.633 -10.656 -33.729 1.00 47.22 84 GLU A C 1
ATOM 674 O O . GLU A 1 84 ? 22.101 -9.805 -33.016 1.00 47.22 84 GLU A O 1
ATOM 679 N N . ASP A 1 85 ? 23.939 -10.916 -33.707 1.00 50.25 85 ASP A N 1
ATOM 680 C CA . ASP A 1 85 ? 24.987 -10.032 -33.200 1.00 50.25 85 ASP A CA 1
ATOM 681 C C . ASP A 1 85 ? 24.768 -9.436 -31.803 1.00 50.25 85 ASP A C 1
ATOM 683 O O . ASP A 1 85 ? 24.841 -8.229 -31.623 1.00 50.25 85 ASP A O 1
ATOM 687 N N . AS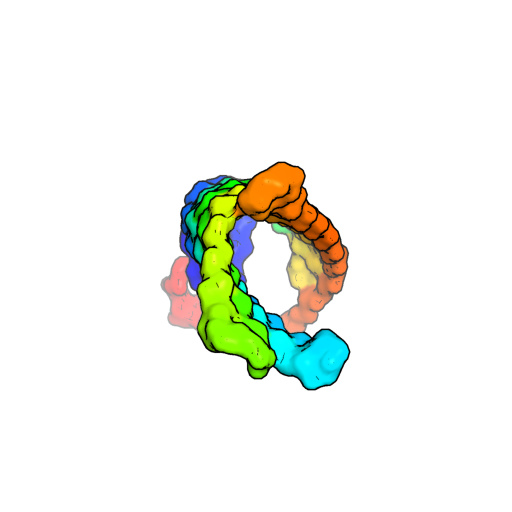N A 1 86 ? 24.493 -10.280 -30.797 1.00 52.88 86 ASN A N 1
ATOM 688 C CA . ASN A 1 86 ? 24.664 -9.972 -29.364 1.00 52.88 86 ASN A CA 1
ATOM 689 C C . ASN A 1 86 ? 24.174 -8.565 -28.931 1.00 52.88 86 ASN A C 1
ATOM 691 O O . ASN A 1 86 ? 24.740 -7.943 -28.021 1.00 52.88 86 ASN A O 1
ATOM 695 N N . SER A 1 87 ? 23.142 -8.046 -29.603 1.00 50.81 87 SER A N 1
ATOM 696 C CA . SER A 1 87 ? 22.840 -6.622 -29.607 1.00 50.81 87 SER A CA 1
ATOM 697 C C . SER A 1 87 ? 22.056 -6.300 -28.342 1.00 50.81 87 SER A C 1
ATOM 699 O O . SER A 1 87 ? 20.921 -6.724 -28.126 1.00 50.81 87 SER A O 1
ATOM 701 N N . ARG A 1 88 ? 22.723 -5.611 -27.412 1.00 59.25 88 ARG A N 1
ATOM 702 C CA . ARG A 1 88 ? 22.126 -5.185 -26.144 1.00 59.25 88 ARG A CA 1
ATOM 703 C C . ARG A 1 88 ? 21.468 -3.834 -26.346 1.00 59.25 88 ARG A C 1
ATOM 705 O O . ARG A 1 88 ? 22.144 -2.808 -26.318 1.00 59.25 88 ARG A O 1
ATOM 712 N N . VAL A 1 89 ? 20.149 -3.832 -26.489 1.00 63.94 89 VAL A N 1
ATOM 713 C CA . VAL A 1 89 ? 19.378 -2.588 -26.461 1.00 63.94 89 VAL A CA 1
ATOM 714 C C . VAL A 1 89 ? 19.046 -2.271 -25.007 1.00 63.94 89 VAL A C 1
ATOM 716 O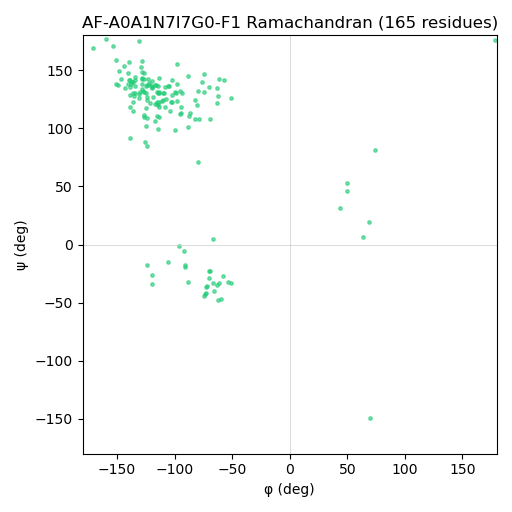 O . VAL A 1 89 ? 18.311 -3.009 -24.346 1.00 63.94 89 VAL A O 1
ATOM 719 N N . ASN A 1 90 ? 19.626 -1.181 -24.504 1.00 72.62 90 ASN A N 1
ATOM 720 C CA . ASN A 1 90 ? 19.315 -0.627 -23.193 1.00 72.62 90 ASN A CA 1
ATOM 721 C C . ASN A 1 90 ? 18.330 0.526 -23.364 1.00 72.62 90 ASN A C 1
ATOM 723 O O . ASN A 1 90 ? 18.619 1.493 -24.067 1.00 72.62 90 ASN A O 1
ATOM 727 N N . ALA A 1 91 ? 17.191 0.440 -22.689 1.00 76.94 91 ALA A N 1
ATOM 728 C CA . ALA A 1 91 ? 16.203 1.502 -22.641 1.00 76.94 91 ALA A CA 1
ATOM 729 C C . ALA A 1 91 ? 16.095 2.056 -21.219 1.00 76.94 91 ALA A C 1
ATOM 731 O O . ALA A 1 91 ? 16.067 1.295 -20.251 1.00 76.94 91 ALA A O 1
ATOM 732 N N . GLN A 1 92 ? 16.040 3.381 -21.096 1.00 79.81 92 GLN A N 1
ATOM 733 C CA . GLN A 1 92 ? 15.923 4.084 -19.822 1.00 79.81 92 GLN A CA 1
ATOM 734 C C . GLN A 1 92 ? 14.737 5.038 -19.887 1.00 79.81 92 GLN A C 1
ATOM 736 O O . GLN A 1 92 ? 14.610 5.805 -20.841 1.00 79.81 92 GLN A O 1
ATOM 741 N N . TYR A 1 93 ? 13.877 4.990 -18.875 1.00 82.19 93 TYR A N 1
ATOM 742 C CA . TYR A 1 93 ? 12.654 5.779 -18.826 1.00 82.19 93 TYR A CA 1
ATOM 743 C C . TYR A 1 93 ? 12.488 6.424 -17.456 1.00 82.19 93 TYR A C 1
ATOM 745 O O . TYR A 1 93 ? 12.658 5.762 -16.431 1.00 82.19 93 TYR A O 1
ATOM 753 N N . LEU A 1 94 ? 12.105 7.700 -17.443 1.00 84.00 94 LEU A N 1
ATOM 754 C CA . LEU A 1 94 ? 11.617 8.358 -16.237 1.00 84.00 94 LEU A CA 1
ATOM 755 C C . LEU A 1 94 ? 10.191 7.867 -15.956 1.00 84.00 94 LEU A C 1
ATOM 757 O O . LEU A 1 94 ? 9.351 7.845 -16.858 1.00 84.00 94 LEU A O 1
ATOM 761 N N . THR A 1 95 ? 9.931 7.469 -14.715 1.00 85.69 95 THR A N 1
ATOM 762 C CA . THR A 1 95 ? 8.629 6.979 -14.256 1.00 85.69 95 THR A CA 1
ATOM 763 C C . THR A 1 95 ? 8.042 7.937 -13.232 1.00 85.69 95 THR A C 1
ATOM 765 O O . THR A 1 95 ? 8.713 8.250 -12.245 1.00 85.69 95 THR A O 1
ATOM 768 N N . LEU A 1 96 ? 6.786 8.329 -13.425 1.00 88.69 96 LEU A N 1
ATOM 769 C CA . LEU A 1 96 ? 5.972 9.000 -12.414 1.00 88.69 96 LEU A CA 1
ATOM 770 C C . LEU A 1 96 ? 4.941 8.001 -11.882 1.00 88.69 96 LEU A C 1
ATOM 772 O O . LEU A 1 96 ? 4.340 7.241 -12.648 1.00 88.69 96 LEU A O 1
ATOM 776 N N . ARG A 1 97 ? 4.770 7.986 -10.563 1.00 89.69 97 ARG A N 1
ATOM 777 C CA . ARG A 1 97 ? 3.885 7.065 -9.851 1.00 89.69 97 ARG A CA 1
ATOM 778 C C . ARG A 1 97 ? 2.972 7.853 -8.938 1.00 89.69 97 ARG A C 1
ATOM 780 O O . ARG A 1 97 ? 3.419 8.763 -8.242 1.00 89.69 97 ARG A O 1
ATOM 787 N N . MET A 1 98 ? 1.714 7.462 -8.911 1.00 92.12 98 MET A N 1
ATOM 788 C CA . MET A 1 98 ? 0.747 7.933 -7.939 1.00 92.12 98 MET A CA 1
ATOM 789 C C . MET A 1 98 ? 0.045 6.717 -7.366 1.00 92.12 98 MET A C 1
ATOM 791 O O . MET A 1 98 ? -0.443 5.872 -8.108 1.00 92.12 98 MET A O 1
ATOM 795 N N . GLU A 1 99 ? -0.009 6.625 -6.051 1.00 92.38 99 GLU A N 1
ATOM 796 C CA . GLU A 1 99 ? -0.736 5.579 -5.352 1.00 92.38 99 GLU A CA 1
ATOM 797 C C . GLU A 1 99 ? -1.640 6.234 -4.327 1.00 92.38 99 GLU A C 1
ATOM 799 O O . GLU A 1 99 ? -1.262 7.206 -3.681 1.00 92.38 99 GLU A O 1
ATOM 804 N N . GLY A 1 100 ? -2.831 5.706 -4.141 1.00 93.75 100 GLY A N 1
ATOM 805 C CA . GLY A 1 100 ? -3.637 6.083 -3.005 1.00 93.75 100 GLY A CA 1
ATOM 806 C C . GLY A 1 100 ? -4.589 4.979 -2.638 1.00 93.75 100 GLY A C 1
ATOM 807 O O . GLY A 1 100 ? -4.760 3.985 -3.344 1.00 93.75 100 GLY A O 1
ATOM 808 N N . GLY A 1 101 ? -5.229 5.162 -1.505 1.00 94.88 101 GLY A N 1
ATOM 809 C CA . GLY A 1 101 ? -6.181 4.188 -1.044 1.00 94.88 101 GLY A CA 1
ATOM 810 C C . GLY A 1 101 ? -6.955 4.675 0.148 1.00 94.88 101 GLY A C 1
ATOM 811 O O . GLY A 1 101 ? -6.664 5.700 0.763 1.00 94.88 101 GLY A O 1
ATOM 812 N N . LEU A 1 102 ? -7.985 3.910 0.446 1.00 93.81 102 LEU A N 1
ATOM 813 C CA . LEU A 1 102 ? -8.864 4.114 1.564 1.00 93.81 102 LEU A CA 1
ATOM 814 C C . LEU A 1 102 ? -9.117 2.769 2.220 1.00 93.81 102 LEU A C 1
ATOM 816 O O . LEU A 1 102 ? -9.634 1.841 1.597 1.00 93.81 102 LEU A O 1
ATOM 820 N N . HIS A 1 103 ? -8.793 2.684 3.503 1.00 93.38 103 HIS A N 1
ATOM 821 C CA . HIS A 1 103 ? -9.114 1.531 4.328 1.00 93.38 103 HIS A CA 1
ATOM 822 C C . HIS A 1 103 ? -10.127 1.932 5.392 1.00 93.38 103 HIS A C 1
ATOM 824 O O . HIS A 1 103 ? -9.841 2.780 6.225 1.00 93.38 103 HIS A O 1
ATOM 830 N N . VAL A 1 104 ? -11.311 1.331 5.376 1.00 91.69 104 VAL A N 1
ATOM 831 C CA . VAL A 1 104 ? -12.327 1.505 6.416 1.00 91.69 104 VAL A CA 1
ATOM 832 C C . VAL A 1 104 ? -12.502 0.190 7.155 1.00 91.69 104 VAL A C 1
ATOM 834 O O . VAL A 1 104 ? -12.676 -0.861 6.538 1.00 91.69 104 VAL A O 1
ATOM 837 N N . GLY A 1 105 ? -12.477 0.235 8.478 1.00 90.56 105 GLY A N 1
ATOM 838 C CA . GLY A 1 105 ? -12.660 -0.932 9.323 1.00 90.56 105 GLY A CA 1
ATOM 839 C C . GLY A 1 105 ? -13.586 -0.636 10.488 1.00 90.56 105 GLY A C 1
ATOM 840 O O . GLY A 1 105 ? -13.495 0.404 11.130 1.00 90.56 105 GLY A O 1
ATOM 841 N N . TYR A 1 106 ? -14.449 -1.591 10.796 1.00 87.50 106 TYR A N 1
ATOM 842 C CA . TYR A 1 106 ? -15.165 -1.672 12.053 1.00 87.50 106 TYR A CA 1
ATOM 843 C C . TYR A 1 106 ? -14.640 -2.856 12.855 1.00 87.50 106 TYR A C 1
ATOM 845 O O . TYR A 1 106 ? -14.520 -3.974 12.349 1.00 87.50 106 TYR A O 1
ATOM 853 N N . ASN A 1 107 ? -14.312 -2.616 14.114 1.00 85.25 107 ASN A N 1
ATOM 854 C CA . ASN A 1 107 ? -13.680 -3.586 14.977 1.00 85.25 107 ASN A CA 1
ATOM 855 C C . ASN A 1 107 ? -14.328 -3.593 16.361 1.00 85.25 107 ASN A C 1
ATOM 857 O O . ASN A 1 107 ? -14.497 -2.556 16.996 1.00 85.25 107 ASN A O 1
ATOM 861 N N . THR A 1 108 ? -14.667 -4.787 16.827 1.00 83.50 108 THR A N 1
ATOM 862 C CA . THR A 1 108 ? -15.177 -5.064 18.173 1.00 83.50 108 THR A CA 1
ATOM 863 C C . THR A 1 108 ? -14.388 -6.220 18.776 1.00 83.50 108 THR A C 1
ATOM 865 O O . THR A 1 108 ? -13.591 -6.868 18.093 1.00 83.50 108 THR A O 1
ATOM 868 N N . ASP A 1 109 ? -14.639 -6.548 20.040 1.00 81.56 109 ASP A N 1
ATOM 869 C CA . ASP A 1 109 ? -13.962 -7.666 20.708 1.00 81.56 109 ASP A CA 1
ATOM 870 C C . ASP A 1 109 ? -14.163 -9.012 19.995 1.00 81.56 109 ASP A C 1
ATOM 872 O O . ASP A 1 109 ? -13.302 -9.887 20.076 1.00 81.56 109 ASP A O 1
ATOM 876 N N . ARG A 1 110 ? -15.281 -9.180 19.272 1.00 84.06 110 ARG A N 1
ATOM 877 C CA . ARG A 1 110 ? -15.653 -10.447 18.619 1.00 84.06 110 ARG A CA 1
ATOM 878 C C . ARG A 1 110 ? -15.801 -10.361 17.110 1.00 84.06 110 ARG A C 1
ATOM 880 O O . ARG A 1 110 ? -15.477 -11.325 16.436 1.00 84.06 110 ARG A O 1
ATOM 887 N N . PHE A 1 111 ? -16.271 -9.248 16.568 1.00 87.31 111 PHE A N 1
ATOM 888 C CA . PHE A 1 111 ? -16.509 -9.081 15.136 1.00 87.31 111 PHE A CA 1
ATOM 889 C C . PHE A 1 111 ? -15.604 -8.007 14.556 1.00 87.31 111 PHE A C 1
ATOM 891 O O . PHE A 1 111 ? -15.458 -6.930 15.139 1.00 87.31 111 PHE A O 1
ATOM 898 N N . LEU A 1 112 ? -15.044 -8.290 13.386 1.00 89.12 112 LEU A N 1
ATOM 899 C CA . LEU A 1 112 ? -14.333 -7.320 12.569 1.00 89.12 112 LEU A CA 1
ATOM 900 C C . LEU A 1 112 ? -14.905 -7.357 11.156 1.00 89.12 112 LEU A C 1
ATOM 902 O O . LEU A 1 112 ? -15.101 -8.427 10.589 1.00 89.12 112 LEU A O 1
ATOM 906 N N . PHE A 1 113 ? -15.178 -6.197 10.586 1.00 92.19 113 PHE A N 1
ATOM 907 C CA . PHE A 1 113 ? -15.533 -6.075 9.179 1.00 92.19 113 PHE A CA 1
ATOM 908 C C . PHE A 1 113 ? -14.858 -4.844 8.602 1.00 92.19 113 PHE A C 1
ATOM 910 O O . PHE A 1 113 ? -14.486 -3.927 9.331 1.00 92.19 113 PHE A O 1
ATOM 917 N N . GLY A 1 114 ? -14.662 -4.811 7.297 1.00 92.06 114 GLY A N 1
ATOM 918 C CA . GLY A 1 114 ? -14.072 -3.646 6.669 1.00 92.06 114 GLY A CA 1
ATOM 919 C C . GLY A 1 114 ? -13.895 -3.809 5.180 1.00 92.06 114 GLY A C 1
ATOM 920 O O . GLY A 1 114 ? -14.165 -4.860 4.598 1.00 92.06 114 GLY A O 1
ATOM 921 N N . GLY A 1 115 ? -13.431 -2.731 4.577 1.00 94.12 115 GLY A N 1
ATOM 922 C CA . GLY A 1 115 ? -13.122 -2.655 3.169 1.00 94.12 115 GLY A CA 1
ATOM 923 C C . GLY A 1 115 ? -11.842 -1.874 2.959 1.00 94.12 115 GLY A C 1
ATOM 924 O O . GLY A 1 115 ? -11.593 -0.880 3.639 1.00 94.12 115 GLY A O 1
ATOM 925 N N . LYS A 1 116 ? -11.030 -2.312 2.007 1.00 93.38 116 LYS A N 1
ATOM 926 C CA . LYS A 1 116 ? -9.901 -1.540 1.497 1.00 93.38 116 LYS A CA 1
ATOM 927 C C . LYS A 1 116 ? -10.060 -1.348 -0.001 1.00 93.38 116 LYS A C 1
ATOM 929 O O . LYS A 1 116 ? -10.411 -2.286 -0.712 1.00 93.38 116 LYS A O 1
ATOM 934 N N . MET A 1 117 ? -9.788 -0.142 -0.460 1.00 94.50 117 MET A N 1
ATOM 935 C CA . MET A 1 117 ? -9.674 0.207 -1.867 1.00 94.50 117 MET A CA 1
ATOM 936 C C . MET A 1 117 ? -8.325 0.860 -2.077 1.00 94.50 117 MET A C 1
ATOM 938 O O . MET A 1 117 ? -7.992 1.789 -1.353 1.00 94.50 117 MET A O 1
ATOM 942 N N . ASN A 1 118 ? -7.578 0.401 -3.071 1.00 93.06 118 ASN A N 1
ATOM 943 C CA . ASN A 1 118 ? -6.315 1.003 -3.469 1.00 93.06 118 ASN A CA 1
ATOM 944 C C . ASN A 1 118 ? -6.353 1.268 -4.971 1.00 93.06 118 ASN A C 1
ATOM 946 O O . ASN A 1 118 ? -6.897 0.467 -5.736 1.00 93.06 118 ASN A O 1
ATOM 950 N N . PHE A 1 119 ? -5.757 2.374 -5.382 1.00 92.12 119 PHE A N 1
ATOM 951 C CA . PHE A 1 119 ? -5.519 2.718 -6.770 1.00 92.12 119 PHE A CA 1
ATOM 952 C C . PHE A 1 119 ? -4.041 3.041 -6.950 1.00 92.12 119 PHE A C 1
ATOM 954 O O . PHE A 1 119 ? -3.410 3.648 -6.085 1.00 92.12 119 PHE A O 1
ATOM 961 N N . SER A 1 120 ? -3.486 2.645 -8.084 1.00 89.56 120 SER A N 1
ATOM 962 C CA . SER A 1 120 ? -2.137 3.017 -8.472 1.00 89.56 120 SER A CA 1
ATOM 963 C C . SER A 1 120 ? -2.098 3.355 -9.952 1.00 89.56 120 SER A C 1
ATOM 965 O O . SER A 1 120 ? -2.696 2.669 -10.776 1.00 89.56 120 SER A O 1
ATOM 967 N N . ALA A 1 121 ? -1.417 4.444 -10.276 1.00 85.88 121 ALA A N 1
ATOM 968 C CA . ALA A 1 121 ? -1.220 4.949 -11.619 1.00 85.88 121 ALA A CA 1
ATOM 969 C C . ALA A 1 121 ? 0.281 5.070 -11.870 1.00 85.88 121 ALA A C 1
ATOM 971 O O . ALA A 1 121 ? 1.018 5.684 -11.090 1.00 85.88 121 ALA A O 1
ATOM 972 N N . TYR A 1 122 ? 0.732 4.464 -12.961 1.00 82.31 122 TYR A N 1
ATOM 973 C CA . TYR A 1 122 ? 2.122 4.468 -13.392 1.00 82.31 122 TYR A CA 1
ATOM 974 C C . TYR A 1 122 ? 2.191 5.015 -14.806 1.00 82.31 122 TYR A C 1
ATOM 976 O O . TYR A 1 122 ? 1.568 4.459 -15.708 1.00 82.31 122 TYR A O 1
ATOM 984 N N . THR A 1 123 ? 2.993 6.055 -15.016 1.00 81.56 123 THR A N 1
ATOM 985 C CA . THR A 1 123 ? 3.275 6.573 -16.356 1.00 81.56 123 THR A CA 1
ATOM 986 C C . THR A 1 123 ? 4.772 6.599 -16.622 1.00 81.56 123 THR A C 1
ATOM 988 O O . THR A 1 123 ? 5.577 6.945 -15.747 1.00 81.56 123 THR A O 1
ATOM 991 N N . TYR A 1 124 ? 5.158 6.182 -17.825 1.00 76.31 124 TYR A N 1
ATOM 992 C CA . TYR A 1 124 ? 6.523 6.303 -18.319 1.00 76.31 124 TYR A CA 1
ATOM 993 C C . TYR A 1 124 ? 6.528 6.681 -19.800 1.00 76.31 124 TYR A C 1
ATOM 995 O O . TYR A 1 124 ? 5.749 6.162 -20.601 1.00 76.31 124 TYR A O 1
ATOM 1003 N N . ASN A 1 125 ? 7.428 7.594 -20.163 1.00 68.00 125 ASN A N 1
ATOM 1004 C CA . ASN A 1 125 ? 7.563 8.075 -21.535 1.00 68.00 125 ASN A CA 1
ATOM 1005 C C . ASN A 1 125 ? 8.510 7.159 -22.308 1.00 68.00 125 ASN A C 1
ATOM 1007 O O . ASN A 1 125 ? 9.716 7.191 -22.054 1.00 68.00 125 ASN A O 1
ATOM 1011 N N . GLN A 1 126 ? 7.999 6.380 -23.265 1.00 57.44 126 GLN A N 1
ATOM 1012 C CA . GLN A 1 126 ? 8.859 5.730 -24.253 1.00 57.44 126 GLN A CA 1
ATOM 1013 C C . GLN A 1 126 ? 9.232 6.744 -25.339 1.00 57.44 126 GLN A C 1
ATOM 1015 O O . GLN A 1 126 ? 8.393 7.499 -25.829 1.00 57.44 126 GLN A O 1
ATOM 1020 N N . THR A 1 127 ? 10.522 6.822 -25.668 1.00 50.19 127 THR A N 1
ATOM 1021 C CA . THR A 1 127 ? 11.086 7.819 -26.584 1.00 50.19 127 THR A CA 1
ATOM 1022 C C . THR A 1 127 ? 10.304 7.861 -27.907 1.00 50.19 127 THR A C 1
ATOM 1024 O O . THR A 1 127 ? 10.175 6.838 -28.570 1.00 50.19 127 THR A O 1
ATOM 1027 N N . LYS A 1 128 ? 9.837 9.066 -28.282 1.00 45.78 128 LYS A N 1
ATOM 1028 C CA . LYS A 1 128 ? 8.965 9.421 -29.427 1.00 45.78 128 LYS A CA 1
ATOM 1029 C C . LYS A 1 128 ? 7.479 9.025 -29.279 1.00 45.78 128 LYS A C 1
ATOM 1031 O O . LYS A 1 128 ? 7.002 8.080 -29.892 1.00 45.78 128 LYS A O 1
ATOM 1036 N N . ASN A 1 129 ? 6.731 9.871 -28.561 1.00 50.47 129 ASN A N 1
ATOM 1037 C CA . ASN A 1 129 ? 5.265 10.021 -28.621 1.00 50.47 129 ASN A CA 1
ATOM 1038 C C . ASN A 1 129 ? 4.375 8.876 -28.105 1.00 50.47 129 ASN A C 1
ATOM 1040 O O . ASN A 1 129 ? 3.183 8.869 -28.406 1.00 50.47 129 ASN A O 1
ATOM 1044 N N . GLN A 1 130 ? 4.886 7.960 -27.281 1.00 49.22 130 GLN A N 1
ATOM 1045 C CA . GLN A 1 130 ? 4.039 6.963 -26.617 1.00 49.22 130 GLN A CA 1
ATOM 1046 C C . GLN A 1 130 ? 4.245 7.015 -25.100 1.00 49.22 130 GLN A C 1
ATOM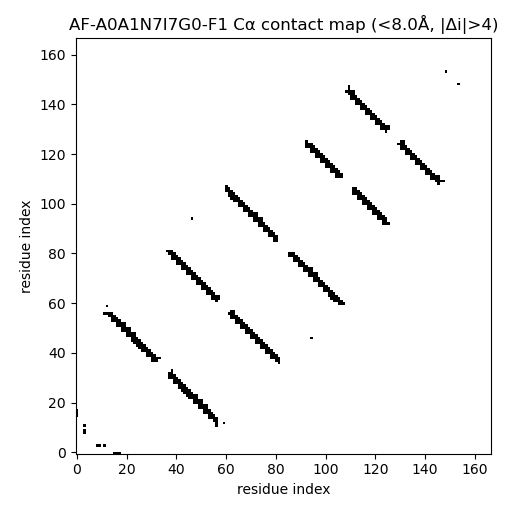 1048 O O . GLN A 1 130 ? 5.250 6.544 -24.563 1.00 49.22 130 GLN A O 1
ATOM 105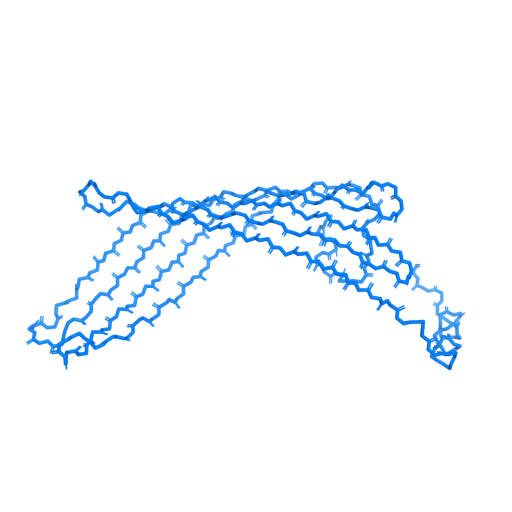3 N N . ALA A 1 131 ? 3.293 7.644 -24.407 1.00 60.03 131 ALA A N 1
ATOM 1054 C CA . ALA A 1 131 ? 3.169 7.535 -22.961 1.00 60.03 131 ALA A CA 1
ATOM 1055 C C . ALA A 1 131 ? 2.447 6.221 -22.657 1.00 60.03 131 ALA A C 1
ATOM 1057 O O . ALA A 1 131 ? 1.328 6.005 -23.123 1.00 60.03 131 ALA A O 1
ATOM 1058 N N . VAL A 1 132 ? 3.098 5.332 -21.910 1.00 64.44 132 VAL A N 1
ATOM 1059 C CA . VAL A 1 132 ? 2.448 4.111 -21.438 1.00 64.44 132 VAL A CA 1
ATOM 1060 C C . VAL A 1 132 ? 1.906 4.387 -20.048 1.00 64.44 132 VAL A C 1
ATOM 1062 O O . VAL A 1 132 ? 2.672 4.599 -19.106 1.00 64.44 132 VAL A O 1
ATOM 1065 N N . GLU A 1 133 ? 0.583 4.381 -19.941 1.00 72.06 133 GLU A N 1
ATOM 1066 C CA . GLU A 1 133 ? -0.153 4.535 -18.693 1.00 72.06 133 GLU A CA 1
ATOM 1067 C C . GLU A 1 133 ? -0.654 3.166 -18.228 1.00 72.06 133 GLU A C 1
ATOM 1069 O O . GLU A 1 133 ? -1.250 2.410 -18.996 1.00 72.06 133 GLU A O 1
ATOM 1074 N N . ASN A 1 134 ? -0.382 2.825 -16.972 1.00 73.25 134 ASN A N 1
ATOM 1075 C CA . ASN A 1 134 ? -0.894 1.619 -16.339 1.00 73.25 134 ASN A CA 1
ATOM 1076 C C . ASN A 1 134 ? -1.591 1.993 -15.034 1.00 73.25 134 ASN A C 1
ATOM 1078 O O . ASN A 1 134 ? -0.932 2.361 -14.058 1.00 73.25 134 ASN A O 1
ATOM 1082 N N . ASN A 1 135 ? -2.915 1.866 -15.040 1.00 83.44 135 ASN A N 1
ATOM 1083 C CA . ASN A 1 135 ? -3.771 2.179 -13.908 1.00 83.44 135 ASN A CA 1
ATOM 1084 C C . ASN A 1 135 ? -4.365 0.887 -13.365 1.00 83.44 135 ASN A C 1
ATOM 1086 O O . ASN A 1 135 ? -5.020 0.138 -14.089 1.00 83.44 135 ASN A O 1
ATOM 1090 N N . ASN A 1 136 ? -4.148 0.634 -12.081 1.00 85.69 136 ASN A N 1
ATOM 1091 C CA . ASN A 1 136 ? -4.699 -0.512 -11.386 1.00 85.69 136 ASN A CA 1
ATOM 1092 C C . ASN A 1 136 ? -5.588 -0.039 -10.237 1.00 85.69 136 ASN A C 1
ATOM 1094 O O . ASN A 1 136 ? -5.216 0.853 -9.477 1.00 85.69 136 ASN A O 1
ATOM 1098 N N . MET A 1 137 ? -6.750 -0.665 -10.091 1.00 90.00 137 MET A N 1
ATOM 1099 C CA . MET A 1 137 ? -7.676 -0.413 -8.995 1.00 90.00 137 MET A CA 1
ATOM 1100 C C . MET A 1 137 ? -8.091 -1.745 -8.385 1.00 90.00 137 MET A C 1
ATOM 1102 O O . MET A 1 137 ? -8.571 -2.641 -9.075 1.00 90.00 137 MET A O 1
ATOM 1106 N N . TYR A 1 138 ? -7.910 -1.867 -7.074 1.00 90.69 138 TYR A N 1
ATOM 1107 C CA . TYR A 1 138 ? -8.199 -3.083 -6.328 1.00 90.69 138 TYR A CA 1
ATOM 1108 C C . TYR A 1 138 ? -9.059 -2.772 -5.108 1.00 90.69 138 TYR A C 1
ATOM 1110 O O . TYR A 1 138 ? -8.735 -1.889 -4.314 1.00 90.69 138 TYR A O 1
ATOM 1118 N N . GLY A 1 139 ? -10.135 -3.538 -4.939 1.00 94.19 139 GLY A N 1
ATOM 1119 C CA . GLY A 1 139 ? -11.002 -3.496 -3.768 1.00 94.19 139 GLY A CA 1
ATOM 1120 C C . GLY A 1 139 ? -11.039 -4.848 -3.063 1.00 94.19 139 GLY A C 1
ATOM 1121 O O . GLY A 1 139 ? -11.087 -5.891 -3.711 1.00 94.19 139 GLY A O 1
ATOM 1122 N N . LEU A 1 140 ? -11.048 -4.838 -1.732 1.00 93.94 140 LEU A N 1
ATOM 1123 C CA . LEU A 1 140 ? -11.268 -6.021 -0.901 1.00 93.94 140 LEU A CA 1
ATOM 1124 C C . LEU A 1 140 ? -12.244 -5.683 0.217 1.00 93.94 140 LEU A C 1
ATOM 1126 O O . LEU A 1 140 ? -11.995 -4.762 0.991 1.00 93.94 140 LEU A O 1
ATOM 1130 N N . LEU A 1 141 ? -13.292 -6.489 0.348 1.00 94.69 141 LEU A N 1
ATOM 1131 C CA . LEU A 1 141 ? -14.161 -6.516 1.519 1.00 94.69 141 LEU A CA 1
ATOM 1132 C C . LEU A 1 141 ? -13.799 -7.729 2.373 1.00 94.69 141 LEU A C 1
ATOM 1134 O O . LEU A 1 141 ? -13.498 -8.798 1.843 1.00 94.69 141 LEU A O 1
ATOM 1138 N N . TYR A 1 142 ? -13.819 -7.570 3.691 1.00 91.56 142 TYR A N 1
ATOM 1139 C CA . TYR A 1 142 ? -13.531 -8.656 4.617 1.00 91.56 142 TYR A CA 1
ATOM 1140 C C . TYR A 1 142 ? -14.461 -8.617 5.828 1.00 91.56 142 TYR A C 1
ATOM 1142 O O . TYR A 1 142 ? -14.859 -7.557 6.313 1.00 91.56 142 TYR A O 1
ATOM 1150 N N . ILE A 1 143 ? -14.771 -9.805 6.336 1.00 92.25 143 ILE A N 1
ATOM 1151 C CA . ILE A 1 143 ? -15.500 -10.035 7.580 1.00 92.25 143 ILE A CA 1
ATOM 1152 C C . ILE A 1 143 ? -14.771 -11.130 8.356 1.00 92.25 143 ILE A C 1
ATOM 1154 O O . ILE A 1 143 ? -14.248 -12.077 7.772 1.00 92.25 143 ILE A O 1
ATOM 1158 N N . GLY A 1 144 ? -14.699 -10.988 9.670 1.00 88.69 144 GLY A N 1
ATOM 1159 C CA . GLY A 1 144 ? -14.006 -11.920 10.538 1.00 88.69 144 GLY A CA 1
ATOM 1160 C C . GLY A 1 144 ? -14.619 -11.973 11.928 1.00 88.69 144 GLY A C 1
ATOM 1161 O O . GLY A 1 144 ? -15.298 -11.049 12.384 1.00 88.69 144 GLY A O 1
ATOM 1162 N N . TYR A 1 145 ? -14.340 -13.080 12.607 1.00 89.19 145 TYR A N 1
ATOM 1163 C CA . TYR A 1 145 ? -14.774 -13.343 13.969 1.00 89.19 145 TYR A CA 1
ATOM 1164 C C . TYR A 1 145 ? -13.570 -13.733 14.834 1.00 89.19 145 TYR A C 1
ATOM 1166 O O . TYR A 1 145 ? -12.762 -14.575 14.442 1.00 89.19 145 TYR A O 1
ATOM 1174 N N . ARG A 1 146 ? -13.437 -13.116 16.009 1.00 86.44 146 ARG A N 1
ATOM 1175 C CA . ARG A 1 146 ? -12.420 -13.429 17.014 1.00 86.44 146 ARG A CA 1
ATOM 1176 C C . ARG A 1 146 ? -12.999 -14.402 18.028 1.00 86.44 146 ARG A C 1
ATOM 1178 O O . ARG A 1 146 ? -13.941 -14.082 18.755 1.00 86.44 146 ARG A O 1
ATOM 1185 N N . PHE A 1 147 ? -12.401 -15.584 18.106 1.00 85.00 147 PHE A N 1
ATOM 1186 C CA . PHE A 1 147 ? -12.733 -16.553 19.139 1.00 85.00 147 PHE A CA 1
ATOM 1187 C C . PHE A 1 147 ? -12.232 -16.066 20.497 1.00 85.00 147 PHE A C 1
ATOM 1189 O O . PHE A 1 147 ? -11.102 -15.596 20.627 1.00 85.00 147 PHE A O 1
ATOM 1196 N N . ALA A 1 148 ? -13.078 -16.190 21.520 1.00 78.62 148 ALA A N 1
ATOM 1197 C CA . ALA A 1 148 ? -12.659 -15.905 22.883 1.00 78.62 148 ALA A CA 1
ATOM 1198 C C . ALA A 1 148 ? -11.547 -16.892 23.290 1.00 78.62 148 ALA A C 1
ATOM 1200 O O . ALA A 1 148 ? -11.689 -18.094 23.0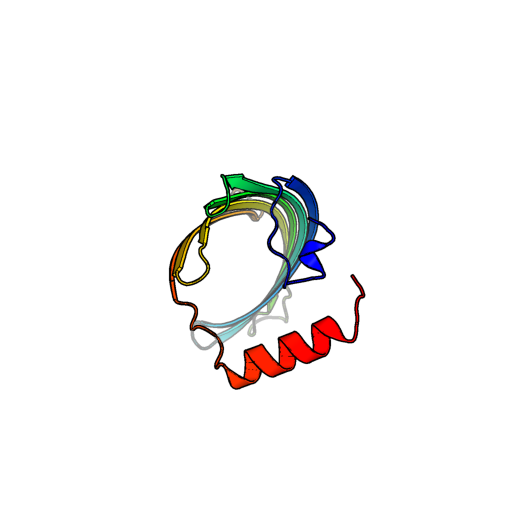40 1.00 78.62 148 ALA A O 1
ATOM 1201 N N . PRO A 1 149 ? -10.456 -16.422 23.921 1.00 76.56 149 PRO A N 1
ATOM 1202 C CA . PRO A 1 149 ? -9.379 -17.305 24.342 1.00 76.56 149 PRO A CA 1
ATOM 1203 C C . PRO A 1 149 ? -9.898 -18.347 25.353 1.00 76.56 149 PRO A C 1
ATOM 1205 O O . PRO A 1 149 ? -10.725 -18.010 26.210 1.00 76.56 149 PRO A O 1
ATOM 1208 N N . PRO A 1 150 ? -9.413 -19.605 25.309 1.00 75.75 150 PRO A N 1
ATOM 1209 C CA . PRO A 1 150 ? -9.774 -20.622 26.292 1.00 75.75 150 PRO A CA 1
ATOM 1210 C C . PRO A 1 150 ? -9.439 -20.164 27.718 1.00 75.75 150 PRO A C 1
ATOM 1212 O O . PRO A 1 150 ? -8.387 -19.563 27.952 1.00 75.75 150 PRO A O 1
ATOM 1215 N N . ARG A 1 151 ? -10.300 -20.493 28.695 1.00 70.19 151 ARG A N 1
ATOM 1216 C CA . ARG A 1 151 ? -10.160 -20.065 30.109 1.00 70.19 151 ARG A CA 1
ATOM 1217 C C . ARG A 1 151 ? -8.767 -20.349 30.695 1.00 70.19 151 ARG A C 1
ATOM 1219 O O . ARG A 1 151 ? -8.272 -19.564 31.496 1.00 70.19 151 ARG A O 1
ATOM 1226 N N . VAL A 1 152 ? -8.124 -21.439 30.269 1.00 69.38 152 VAL A N 1
ATOM 1227 C CA . VAL A 1 152 ? -6.787 -21.858 30.728 1.00 69.38 152 VAL A CA 1
ATOM 1228 C C . VAL A 1 152 ? -5.695 -20.866 30.309 1.00 69.38 152 VAL A C 1
ATOM 1230 O O . VAL A 1 152 ? -4.822 -20.541 31.109 1.00 69.38 152 VAL A O 1
ATOM 1233 N N . VAL A 1 153 ? -5.768 -20.332 29.087 1.00 69.62 153 VAL A N 1
ATOM 1234 C CA . VAL A 1 153 ? -4.799 -19.349 28.573 1.00 69.62 153 VAL A CA 1
ATOM 1235 C C . VAL A 1 153 ? -5.009 -17.995 29.249 1.00 69.62 153 VAL A C 1
ATOM 1237 O O . VAL A 1 153 ? -4.044 -17.371 29.685 1.00 69.62 153 VAL A O 1
ATOM 1240 N N . LYS A 1 154 ? -6.275 -17.588 29.427 1.00 66.69 154 LYS A N 1
ATOM 1241 C CA . LYS A 1 154 ? -6.632 -16.337 30.111 1.00 66.69 154 LYS A CA 1
ATOM 1242 C C . LYS A 1 154 ? -6.123 -16.309 31.557 1.00 66.69 154 LYS A C 1
ATOM 1244 O O . LYS A 1 154 ? -5.458 -15.363 31.958 1.00 66.69 154 LYS A O 1
ATOM 1249 N N . ASN A 1 155 ? -6.343 -17.387 32.310 1.00 69.69 155 ASN A N 1
ATOM 1250 C CA . ASN A 1 155 ? -5.928 -17.470 33.712 1.00 69.69 155 ASN A CA 1
ATOM 1251 C C . ASN A 1 155 ? -4.400 -17.472 33.895 1.00 69.69 155 ASN A C 1
ATOM 1253 O O . ASN A 1 155 ? -3.908 -16.974 34.907 1.00 69.69 155 ASN A O 1
ATOM 1257 N N . THR A 1 156 ? -3.644 -18.046 32.955 1.00 69.25 156 THR A N 1
ATOM 1258 C CA . THR A 1 156 ? -2.172 -18.039 32.996 1.00 69.25 156 THR A CA 1
ATOM 1259 C C . THR A 1 156 ? -1.620 -16.656 32.660 1.00 69.25 156 THR A C 1
ATOM 1261 O O . THR A 1 156 ? -0.738 -16.170 33.365 1.00 69.25 156 THR A O 1
ATOM 1264 N N . TYR A 1 157 ? -2.188 -15.989 31.652 1.00 65.69 157 TYR A N 1
ATOM 1265 C CA . TYR A 1 157 ? -1.822 -14.620 31.289 1.00 65.69 157 TYR A CA 1
ATOM 1266 C C . TYR A 1 157 ? -2.109 -13.634 32.433 1.00 65.69 157 TYR A C 1
ATOM 1268 O O . TYR A 1 157 ? -1.204 -12.919 32.860 1.00 65.69 157 TYR A O 1
ATOM 1276 N N . ASP A 1 158 ? -3.305 -13.693 33.032 1.00 67.12 158 ASP A N 1
ATOM 1277 C CA . ASP A 1 158 ? -3.697 -12.828 34.156 1.00 67.12 158 ASP A CA 1
ATOM 1278 C C . ASP A 1 158 ? -2.788 -13.021 35.391 1.00 67.12 158 ASP A C 1
ATOM 1280 O O . ASP A 1 158 ? -2.507 -12.073 36.129 1.00 67.12 158 ASP A O 1
ATOM 1284 N N . LYS A 1 159 ? -2.292 -14.247 35.625 1.00 69.12 159 LYS A N 1
ATOM 1285 C CA . LYS A 1 159 ? -1.336 -14.551 36.708 1.00 69.12 159 LYS A CA 1
ATOM 1286 C C . LYS A 1 159 ? 0.061 -13.990 36.443 1.00 69.12 159 LYS A C 1
ATOM 1288 O O . LYS A 1 159 ? 0.725 -13.581 37.393 1.00 69.12 159 LYS A O 1
ATOM 1293 N N . ILE A 1 160 ? 0.508 -13.989 35.188 1.00 70.19 160 ILE A N 1
ATOM 1294 C CA . ILE A 1 160 ? 1.816 -13.452 34.788 1.00 70.19 160 ILE A CA 1
ATOM 1295 C C . ILE A 1 160 ? 1.780 -11.918 34.808 1.00 70.19 160 ILE A C 1
ATOM 1297 O O . ILE A 1 160 ? 2.661 -11.301 35.404 1.00 70.19 160 ILE A O 1
ATOM 1301 N N . GLN A 1 161 ? 0.721 -11.306 34.271 1.00 67.25 161 GLN A N 1
ATOM 1302 C CA . GLN A 1 161 ? 0.546 -9.851 34.248 1.00 67.25 161 GLN A CA 1
ATOM 1303 C C . GLN A 1 161 ? 0.441 -9.250 35.660 1.00 67.25 161 GLN A C 1
ATOM 1305 O O . GLN A 1 161 ? 0.987 -8.185 35.922 1.00 67.25 161 GLN A O 1
ATOM 1310 N N . LYS A 1 162 ? -0.178 -9.958 36.617 1.00 67.19 162 LYS A N 1
ATOM 1311 C CA . LYS A 1 162 ? -0.193 -9.537 38.033 1.00 67.19 162 LYS A CA 1
ATOM 1312 C C . LYS A 1 162 ? 1.167 -9.621 38.734 1.00 67.19 162 LYS A C 1
ATOM 1314 O O . LYS A 1 162 ? 1.349 -8.958 39.750 1.00 67.19 162 LYS A O 1
ATOM 1319 N N . LYS A 1 163 ? 2.097 -10.450 38.247 1.00 69.12 163 LYS A N 1
ATOM 1320 C CA . LYS A 1 163 ? 3.432 -10.623 38.850 1.00 69.12 163 LYS A CA 1
ATOM 1321 C C . LYS A 1 163 ? 4.488 -9.682 38.276 1.00 69.12 163 LYS A C 1
ATOM 1323 O O . LYS A 1 163 ? 5.516 -9.494 38.917 1.00 69.12 163 LYS A O 1
ATOM 1328 N N . ILE A 1 164 ? 4.245 -9.095 37.107 1.00 63.03 164 ILE A N 1
ATOM 1329 C CA . ILE A 1 164 ? 5.156 -8.146 36.465 1.00 63.03 164 ILE A CA 1
ATOM 1330 C C . ILE A 1 164 ? 4.368 -6.862 36.177 1.00 63.03 164 ILE A C 1
ATOM 1332 O O . ILE A 1 164 ? 3.790 -6.731 35.098 1.00 63.03 164 ILE A O 1
ATOM 1336 N N . PRO A 1 165 ? 4.305 -5.913 37.130 1.00 53.94 165 PRO A N 1
ATOM 1337 C CA . PRO A 1 165 ? 3.692 -4.613 36.904 1.00 53.94 165 PRO A CA 1
ATOM 1338 C C . PRO A 1 165 ? 4.690 -3.729 36.148 1.00 53.94 165 PRO A C 1
ATOM 1340 O O . PRO A 1 165 ? 5.296 -2.833 36.724 1.00 53.94 165 PRO A O 1
ATOM 1343 N N . VAL A 1 166 ? 4.927 -4.020 34.869 1.00 55.97 166 VAL A N 1
ATOM 1344 C CA . VAL A 1 166 ? 5.691 -3.131 33.984 1.00 55.97 166 VAL A CA 1
ATOM 1345 C C . VAL A 1 166 ? 5.007 -3.090 32.624 1.00 55.97 166 VAL A C 1
ATOM 1347 O O . VAL A 1 166 ? 5.245 -3.944 31.771 1.00 55.97 166 VAL A O 1
ATOM 1350 N N . LEU A 1 167 ? 4.108 -2.119 32.475 1.00 45.84 167 LEU A N 1
ATOM 1351 C CA . LEU A 1 167 ? 4.209 -0.996 31.532 1.00 45.84 167 LEU A CA 1
ATOM 1352 C C . LEU A 1 167 ? 3.039 -0.035 31.772 1.00 45.84 167 LEU A C 1
ATOM 1354 O O . LEU A 1 167 ? 1.877 -0.495 31.714 1.00 45.84 167 LEU A O 1
#

pLDDT: mean 77.62, std 16.06, range [32.34, 95.19]

Secondary structure (DSSP, 8-state):
-HHHHH-TT----S-EEEEEEEEEEEEEEEEEEETTEEEEEEEEEEEEEEEEEEEEEETTTEEEEEEEEEEEEEEEEEEE-SSSTT-EEEEEEEEEEEEEEEEEEEE-SSEEEEEEEEEEEEEEEETTTEEEEEEEEEEEEEEEEPPPPPHHHHHHHHHHHTT----

Organism: NCBI:txid112234